Protein AF-A0A3M1AP31-F1 (afdb_monomer)

Mean predicted aligned error: 4.54 Å

Solvent-accessible surface area (backbone atoms only — not comparable to full-atom values): 4587 Å² total; per-residue (Å²): 134,58,50,16,77,86,74,64,47,78,47,55,74,64,41,80,52,100,90,49,70,50,78,21,55,48,79,46,82,43,57,51,79,39,80,46,76,51,74,57,91,98,43,79,45,79,48,74,45,63,44,82,66,40,80,46,36,42,32,59,76,49,55,71,36,68,69,55,30,47,71,70,73,109

Structure (mmCIF, N/CA/C/O backbone):
data_AF-A0A3M1AP31-F1
#
_entry.id   AF-A0A3M1AP31-F1
#
loop_
_atom_site.group_PDB
_atom_site.id
_atom_site.type_symbol
_atom_site.label_atom_id
_atom_site.label_alt_id
_atom_site.label_comp_id
_atom_site.label_asym_id
_atom_site.label_entity_id
_atom_site.label_seq_id
_atom_site.pdbx_PDB_ins_code
_atom_site.Cartn_x
_atom_site.Cartn_y
_atom_site.Cartn_z
_atom_site.occupancy
_atom_site.B_iso_or_equiv
_atom_site.auth_seq_id
_atom_site.auth_comp_id
_atom_site.auth_asym_id
_atom_site.auth_atom_id
_atom_site.pdbx_PDB_model_num
ATOM 1 N N . MET A 1 1 ? 2.786 -15.899 -10.936 1.00 64.75 1 MET A N 1
ATOM 2 C CA . MET A 1 1 ? 3.677 -14.717 -10.988 1.00 64.75 1 MET A CA 1
ATOM 3 C C . MET A 1 1 ? 2.857 -13.525 -10.536 1.00 64.75 1 MET A C 1
ATOM 5 O O . MET A 1 1 ? 1.736 -13.396 -11.010 1.00 64.75 1 MET A O 1
ATOM 9 N N . ARG A 1 2 ? 3.340 -12.734 -9.575 1.00 88.19 2 ARG A N 1
ATOM 10 C CA . ARG A 1 2 ? 2.570 -11.606 -9.034 1.00 88.19 2 ARG A CA 1
ATOM 11 C C . ARG A 1 2 ? 2.650 -10.401 -9.979 1.00 88.19 2 ARG A C 1
ATOM 13 O O . ARG A 1 2 ? 3.613 -10.283 -10.737 1.00 88.19 2 ARG A O 1
ATOM 20 N N . GLN A 1 3 ? 1.637 -9.544 -9.957 1.00 96.31 3 GLN A N 1
ATOM 21 C CA . GLN A 1 3 ? 1.521 -8.377 -10.831 1.00 96.31 3 GLN A CA 1
ATOM 22 C C . GLN A 1 3 ? 1.343 -7.104 -9.999 1.00 96.31 3 GLN A C 1
ATOM 24 O O . GLN A 1 3 ? 0.998 -7.173 -8.824 1.00 96.31 3 GLN A O 1
ATOM 29 N N . CYS A 1 4 ? 1.634 -5.957 -10.604 1.00 96.62 4 CYS A N 1
ATOM 30 C CA . CYS A 1 4 ? 1.325 -4.645 -10.048 1.00 96.62 4 CYS A CA 1
ATOM 31 C C . CYS A 1 4 ? -0.189 -4.414 -10.058 1.00 96.62 4 CYS A C 1
ATOM 33 O O . CYS A 1 4 ? -0.807 -4.537 -11.116 1.00 96.62 4 CYS A O 1
ATOM 35 N N . ASP A 1 5 ? -0.762 -3.978 -8.941 1.00 95.75 5 ASP A N 1
ATOM 36 C CA . ASP A 1 5 ? -2.206 -3.744 -8.826 1.00 95.75 5 ASP A CA 1
ATOM 37 C C . ASP A 1 5 ? -2.678 -2.494 -9.591 1.00 95.75 5 ASP A C 1
ATOM 39 O O . ASP A 1 5 ? -3.862 -2.342 -9.875 1.00 95.75 5 ASP A O 1
ATOM 43 N N . PHE A 1 6 ? -1.756 -1.609 -9.991 1.00 95.12 6 PHE A N 1
ATOM 44 C CA . PHE A 1 6 ? -2.082 -0.378 -10.725 1.00 95.12 6 PHE A CA 1
ATOM 45 C C . PHE A 1 6 ? -1.963 -0.497 -12.247 1.00 95.12 6 PHE A C 1
ATOM 47 O O . PHE A 1 6 ? -2.587 0.274 -12.973 1.00 95.12 6 PHE A O 1
ATOM 54 N N . CYS A 1 7 ? -1.107 -1.389 -12.750 1.00 96.31 7 CYS A N 1
ATOM 55 C CA . CYS A 1 7 ? -0.810 -1.467 -14.187 1.00 96.31 7 CYS A CA 1
ATOM 56 C C . CYS A 1 7 ? -0.677 -2.892 -14.729 1.00 96.31 7 CYS A C 1
ATOM 58 O O . CYS A 1 7 ? -0.282 -3.069 -15.881 1.00 96.31 7 CYS A O 1
ATOM 60 N N . SER A 1 8 ? -0.927 -3.902 -13.893 1.00 97.06 8 SER A N 1
ATOM 61 C CA . SER A 1 8 ? -0.883 -5.333 -14.223 1.00 97.06 8 SER A CA 1
ATOM 62 C C . SER A 1 8 ? 0.459 -5.853 -14.752 1.00 97.06 8 SER A C 1
ATOM 64 O O . SER A 1 8 ? 0.574 -7.023 -15.118 1.00 97.06 8 SER A O 1
ATOM 66 N N . ARG A 1 9 ? 1.516 -5.026 -14.766 1.00 95.38 9 ARG A N 1
ATOM 67 C CA . ARG A 1 9 ? 2.858 -5.474 -15.152 1.00 95.38 9 ARG A CA 1
ATOM 68 C C . ARG A 1 9 ? 3.343 -6.560 -14.191 1.00 95.38 9 ARG A C 1
ATOM 70 O O . ARG A 1 9 ? 3.139 -6.427 -12.981 1.00 95.38 9 ARG A O 1
ATOM 77 N N . PRO A 1 10 ? 4.017 -7.606 -14.695 1.00 96.25 10 PRO A N 1
ATOM 78 C CA . PRO A 1 10 ? 4.631 -8.604 -13.836 1.00 96.25 10 PRO A CA 1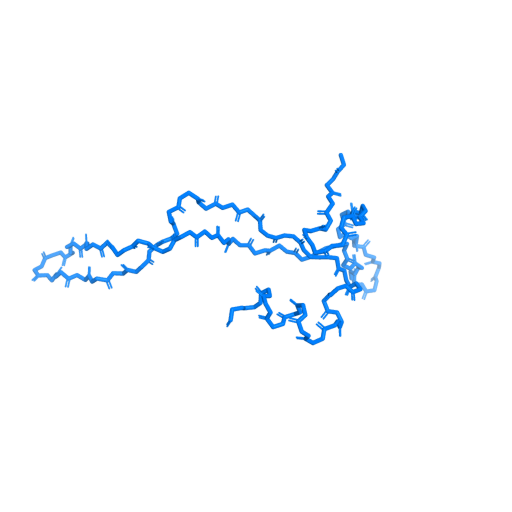
ATOM 79 C C . PRO A 1 10 ? 5.699 -7.947 -12.960 1.00 96.25 10 PRO A C 1
ATOM 81 O O . PRO A 1 10 ? 6.482 -7.121 -13.433 1.00 96.25 10 PRO A O 1
ATOM 84 N N . ILE A 1 11 ? 5.732 -8.327 -11.687 1.00 95.06 11 ILE A N 1
ATOM 85 C CA . ILE A 1 11 ? 6.746 -7.864 -10.741 1.00 95.06 11 ILE A CA 1
ATOM 86 C C . ILE A 1 11 ? 7.726 -8.982 -10.394 1.00 95.06 11 ILE A C 1
ATOM 88 O O . ILE A 1 11 ? 7.366 -10.158 -10.307 1.00 95.06 11 ILE A O 1
ATOM 92 N N . GLY A 1 12 ? 8.982 -8.592 -10.190 1.00 92.75 12 GLY A N 1
ATOM 93 C CA . GLY A 1 12 ? 10.040 -9.480 -9.722 1.00 92.75 12 GLY A CA 1
ATOM 94 C C . GLY A 1 12 ? 10.282 -9.350 -8.215 1.00 92.75 12 GLY A C 1
ATOM 95 O O . GLY A 1 12 ? 9.809 -8.399 -7.581 1.00 92.75 12 GLY A O 1
ATOM 96 N N . PRO A 1 13 ? 11.047 -10.277 -7.620 1.00 93.62 13 PRO A N 1
ATOM 97 C CA . PRO A 1 13 ? 11.553 -10.099 -6.266 1.00 93.62 13 PRO A CA 1
ATOM 98 C C . PRO A 1 13 ? 12.577 -8.957 -6.217 1.00 93.62 13 PRO A C 1
ATOM 100 O O . PRO A 1 13 ? 13.279 -8.688 -7.199 1.00 93.62 13 PRO A O 1
ATOM 103 N N . THR A 1 14 ? 12.692 -8.317 -5.054 1.00 94.31 14 THR A N 1
ATOM 104 C CA . THR A 1 14 ? 13.829 -7.441 -4.748 1.00 94.31 14 THR A CA 1
ATOM 105 C C . THR A 1 14 ? 15.106 -8.274 -4.721 1.00 94.31 14 THR A C 1
ATOM 107 O O . THR A 1 14 ? 15.141 -9.351 -4.126 1.00 94.31 14 THR A O 1
ATOM 110 N N . ARG A 1 15 ? 16.147 -7.798 -5.405 1.00 95.50 15 ARG A N 1
ATOM 111 C CA . ARG A 1 15 ? 17.426 -8.502 -5.546 1.00 95.50 15 ARG A CA 1
ATOM 112 C C . ARG A 1 15 ? 18.510 -7.772 -4.772 1.00 95.50 15 ARG A C 1
ATOM 114 O O . ARG A 1 15 ? 18.695 -6.574 -4.960 1.00 95.50 15 ARG A O 1
ATOM 121 N N . HIS A 1 16 ? 19.246 -8.503 -3.944 1.00 95.81 16 HIS A N 1
ATOM 122 C CA . HIS A 1 16 ? 20.451 -7.990 -3.302 1.00 95.81 16 HIS A CA 1
ATOM 123 C C . HIS A 1 16 ? 21.611 -8.012 -4.298 1.00 95.81 16 HIS A C 1
ATOM 125 O O . HIS A 1 16 ? 21.758 -8.943 -5.088 1.00 95.81 16 HIS A O 1
ATOM 131 N N . THR A 1 17 ? 22.429 -6.973 -4.259 1.00 95.00 17 THR A N 1
ATOM 132 C CA . THR A 1 17 ? 23.631 -6.809 -5.077 1.00 95.00 17 THR A CA 1
ATOM 133 C C . THR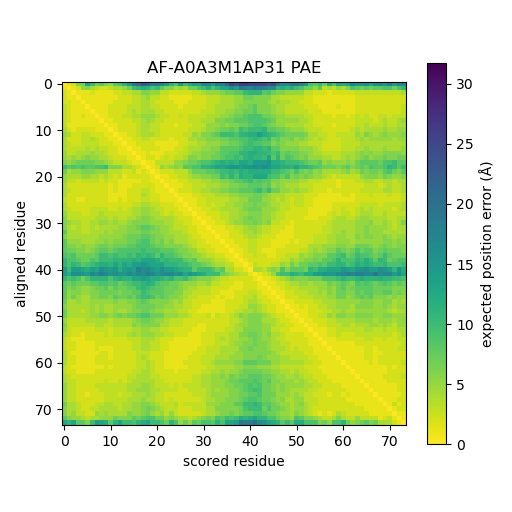 A 1 17 ? 24.805 -6.484 -4.163 1.00 95.00 17 THR A C 1
ATOM 135 O O . THR A 1 17 ? 24.618 -6.180 -2.985 1.00 95.00 17 THR A O 1
ATOM 138 N N . ARG A 1 18 ? 26.027 -6.517 -4.699 1.00 94.81 18 ARG A N 1
ATOM 139 C CA . ARG A 1 18 ? 27.228 -6.151 -3.935 1.00 94.81 18 ARG A CA 1
ATOM 140 C C . ARG A 1 18 ? 27.178 -4.714 -3.392 1.00 94.81 18 ARG A C 1
ATOM 142 O O . ARG A 1 18 ? 27.778 -4.442 -2.361 1.00 94.81 18 ARG A O 1
ATOM 149 N N . GLU A 1 19 ? 26.464 -3.826 -4.076 1.00 94.75 19 GLU A N 1
ATOM 150 C CA . GLU A 1 19 ? 26.417 -2.386 -3.794 1.00 94.75 19 GLU A CA 1
ATOM 151 C C . GLU A 1 19 ? 25.121 -1.951 -3.085 1.00 94.75 19 GLU A C 1
ATOM 153 O O . GLU A 1 19 ? 24.964 -0.780 -2.755 1.00 94.75 19 GLU A O 1
ATOM 158 N N . GLY A 1 20 ? 24.181 -2.871 -2.828 1.00 94.31 20 GLY A N 1
ATOM 159 C CA . GLY A 1 20 ? 22.882 -2.540 -2.238 1.00 94.31 20 GLY A CA 1
ATOM 160 C C . GLY A 1 20 ? 21.765 -3.468 -2.703 1.00 94.31 20 GLY A C 1
ATOM 161 O O . GLY A 1 20 ? 21.943 -4.684 -2.775 1.00 94.31 20 GLY A O 1
ATOM 162 N N . TYR A 1 21 ? 20.603 -2.915 -3.041 1.00 94.69 21 TYR A N 1
ATOM 163 C CA . TYR A 1 21 ? 19.445 -3.682 -3.502 1.00 94.69 21 TYR A CA 1
ATOM 164 C C . TYR A 1 21 ? 18.765 -3.023 -4.705 1.00 94.69 21 TYR A C 1
ATOM 166 O O . TYR A 1 21 ? 18.673 -1.804 -4.801 1.00 94.69 21 TYR A O 1
ATOM 174 N N . VAL A 1 22 ? 18.246 -3.854 -5.608 1.00 95.00 22 VAL A N 1
ATOM 175 C CA . VAL A 1 22 ? 17.365 -3.441 -6.704 1.00 95.00 22 VAL A CA 1
ATOM 176 C C . VAL A 1 22 ? 15.944 -3.827 -6.323 1.00 95.00 22 VAL A C 1
ATOM 178 O O . VAL A 1 22 ? 15.622 -5.018 -6.247 1.00 95.00 22 VAL A O 1
ATOM 181 N N . VAL A 1 23 ? 15.101 -2.827 -6.061 1.00 95.12 23 VAL A N 1
ATOM 182 C CA . VAL A 1 23 ? 13.704 -3.030 -5.654 1.00 95.12 23 VAL A CA 1
ATOM 183 C C . VAL A 1 23 ? 12.913 -3.667 -6.795 1.00 95.12 23 VAL A C 1
ATOM 185 O O . VAL A 1 23 ? 12.860 -3.136 -7.901 1.00 95.12 23 VAL A O 1
ATOM 188 N N . GLY A 1 24 ? 12.290 -4.814 -6.522 1.00 94.88 24 GLY A N 1
ATOM 189 C CA . GLY A 1 24 ? 11.438 -5.506 -7.492 1.00 94.88 24 GLY A CA 1
ATOM 190 C C . GL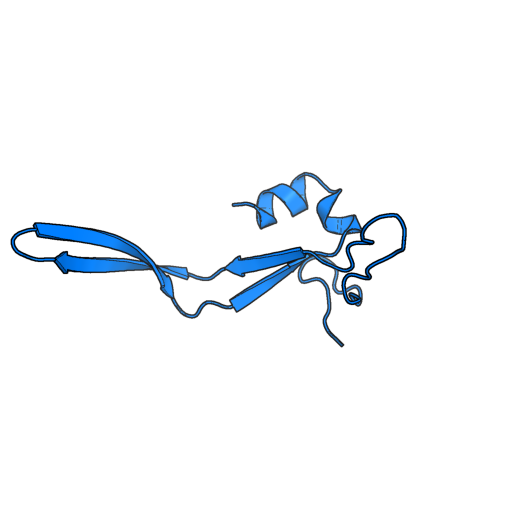Y A 1 24 ? 9.976 -5.058 -7.436 1.00 94.88 24 GLY A C 1
ATOM 191 O O . GLY A 1 24 ? 9.295 -5.042 -8.461 1.00 94.88 24 GLY A O 1
ATOM 192 N N . HIS A 1 25 ? 9.508 -4.686 -6.242 1.00 96.31 25 HIS A N 1
ATOM 193 C CA . HIS A 1 25 ? 8.179 -4.142 -5.964 1.00 96.31 25 HIS A CA 1
ATOM 194 C C . HIS A 1 25 ? 8.121 -3.553 -4.549 1.00 96.31 25 HIS A C 1
ATOM 196 O O . HIS A 1 25 ? 8.972 -3.856 -3.711 1.00 96.31 25 HIS A O 1
ATOM 202 N N . TYR A 1 26 ? 7.080 -2.766 -4.283 1.00 95.25 26 TYR A N 1
ATOM 203 C CA . TYR A 1 26 ? 6.690 -2.335 -2.942 1.00 95.25 26 TYR A CA 1
ATOM 204 C C . TYR A 1 26 ? 5.380 -3.026 -2.552 1.00 95.25 26 TYR A C 1
ATOM 206 O O . TYR A 1 26 ? 4.560 -3.338 -3.421 1.00 95.25 26 TYR A O 1
ATOM 214 N N . LYS A 1 27 ? 5.208 -3.294 -1.256 1.00 94.88 27 LYS A N 1
ATOM 215 C CA . LYS A 1 27 ? 4.030 -3.952 -0.686 1.00 94.88 27 LYS A CA 1
ATOM 216 C C . LYS A 1 27 ? 3.542 -3.172 0.536 1.00 94.88 27 LYS A C 1
ATOM 218 O O . LYS A 1 27 ? 4.335 -2.899 1.436 1.00 94.88 27 LYS A O 1
ATOM 223 N N . ALA A 1 28 ? 2.245 -2.891 0.577 1.00 93.19 28 ALA A N 1
ATOM 224 C CA . ALA A 1 28 ? 1.532 -2.364 1.736 1.00 93.19 28 ALA A CA 1
ATOM 225 C C . ALA A 1 28 ? 0.366 -3.296 2.085 1.00 93.19 28 ALA A C 1
ATOM 227 O O . ALA A 1 28 ? -0.165 -3.974 1.208 1.00 93.19 28 ALA A O 1
ATOM 228 N N . 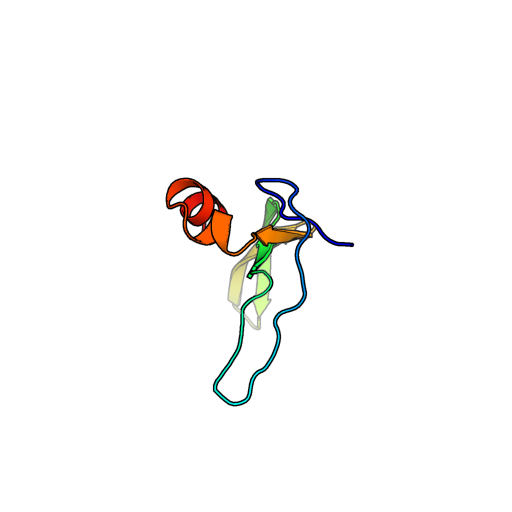MET A 1 29 ? -0.030 -3.334 3.358 1.00 93.06 29 MET A N 1
ATOM 229 C CA . MET A 1 29 ? -1.293 -3.959 3.756 1.00 93.06 29 MET A CA 1
ATOM 230 C C . MET A 1 29 ? -2.394 -2.909 3.645 1.00 93.06 29 MET A C 1
ATOM 232 O O . MET A 1 29 ? -2.255 -1.820 4.199 1.00 93.06 29 MET A O 1
ATOM 236 N N . THR A 1 30 ? -3.473 -3.240 2.950 1.00 91.62 30 THR A N 1
ATOM 237 C CA . THR A 1 30 ? -4.653 -2.388 2.810 1.00 91.62 30 THR A CA 1
ATOM 238 C C . THR A 1 30 ? -5.926 -3.203 3.033 1.00 91.62 30 THR A C 1
ATOM 240 O O . THR A 1 30 ? -5.887 -4.430 3.129 1.00 91.62 30 THR A O 1
ATOM 243 N N . GLY A 1 31 ? -7.053 -2.521 3.181 1.00 91.75 31 GLY A N 1
ATOM 244 C CA . GLY A 1 31 ? -8.333 -3.122 3.535 1.00 91.75 31 GLY A CA 1
ATOM 245 C C . GLY A 1 31 ? -9.286 -2.093 4.123 1.00 91.75 31 GLY A C 1
ATOM 246 O O . GLY A 1 31 ? -8.944 -0.921 4.290 1.00 91.75 31 GLY A O 1
ATOM 247 N N . GLU A 1 32 ? -10.496 -2.531 4.444 1.00 93.94 32 GLU A N 1
ATOM 248 C CA . GLU A 1 32 ? -11.467 -1.669 5.111 1.00 93.94 32 GLU A CA 1
ATOM 249 C C . GLU A 1 32 ? -11.059 -1.453 6.567 1.00 93.94 32 GLU A C 1
ATOM 251 O O . GLU A 1 32 ? -10.581 -2.370 7.227 1.00 93.94 32 GLU A O 1
ATOM 256 N N . LEU A 1 33 ? -11.247 -0.249 7.099 1.00 95.25 33 LEU A N 1
ATOM 257 C CA . LEU A 1 33 ? -10.966 0.009 8.508 1.00 95.25 33 LEU A CA 1
ATOM 258 C C . LEU A 1 33 ? -12.162 -0.397 9.365 1.00 95.25 33 LEU A C 1
ATOM 260 O O . LEU A 1 33 ? -13.294 0.002 9.098 1.00 95.25 33 LEU A O 1
ATOM 264 N N . GLU A 1 34 ? -11.900 -1.122 10.446 1.00 96.44 34 GLU A N 1
ATOM 265 C CA . GLU A 1 34 ? -12.874 -1.360 11.502 1.00 96.44 34 GLU A CA 1
ATOM 266 C C . GLU A 1 34 ? -12.370 -0.812 12.834 1.00 96.44 34 GLU A C 1
ATOM 268 O O . GLU A 1 34 ? -11.210 -0.994 13.219 1.00 96.44 34 GLU A O 1
ATOM 273 N N . ARG A 1 35 ? -13.259 -0.102 13.532 1.00 96.94 35 ARG A N 1
ATOM 274 C CA . ARG A 1 35 ? -12.988 0.393 14.876 1.00 96.94 35 ARG A CA 1
ATOM 275 C C . ARG A 1 35 ? -13.124 -0.768 15.850 1.00 96.94 35 ARG A C 1
ATOM 277 O O . ARG A 1 35 ? -14.163 -1.421 15.890 1.00 96.94 35 ARG A O 1
ATOM 284 N N . ILE A 1 36 ? -12.092 -0.983 16.648 1.00 96.19 36 ILE A N 1
ATOM 285 C CA . ILE A 1 36 ? -12.098 -1.949 17.741 1.00 96.19 36 ILE A CA 1
ATOM 286 C C . ILE A 1 36 ? -11.838 -1.235 19.056 1.00 96.19 36 ILE A C 1
ATOM 288 O O . ILE A 1 36 ? -11.137 -0.223 19.105 1.00 96.19 36 ILE A O 1
ATOM 292 N N . GLU A 1 37 ? -12.394 -1.783 20.125 1.00 96.88 37 GLU A N 1
ATOM 293 C CA . GLU A 1 37 ? -12.131 -1.331 21.481 1.00 96.88 37 GLU A CA 1
ATOM 294 C C . GLU A 1 37 ? -11.416 -2.448 22.229 1.00 96.88 37 GLU A C 1
ATOM 296 O O . GLU A 1 37 ? -11.802 -3.615 22.152 1.00 96.88 37 GLU A O 1
ATOM 301 N N . GLN A 1 38 ? -10.334 -2.094 22.910 1.00 94.44 38 GLN A N 1
ATOM 302 C CA . GLN A 1 38 ? -9.554 -3.018 23.712 1.00 94.44 38 GLN A CA 1
ATOM 303 C C . GLN A 1 38 ? -9.389 -2.428 25.105 1.00 94.44 38 GLN A C 1
ATOM 305 O O . GLN A 1 38 ? -8.847 -1.333 25.278 1.00 94.44 38 GLN A O 1
ATOM 310 N N . S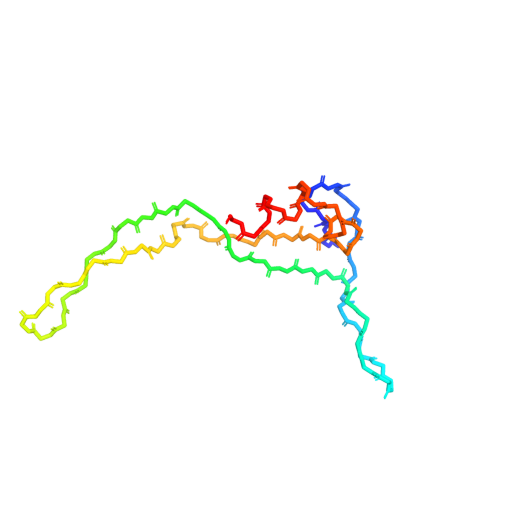ER A 1 39 ? -9.862 -3.169 26.101 1.00 95.38 39 SER A N 1
ATOM 311 C CA . SER A 1 39 ? -9.682 -2.819 27.504 1.00 95.38 39 SER A CA 1
ATOM 312 C C . SER A 1 39 ? -8.384 -3.428 28.023 1.00 95.38 39 SER A C 1
ATOM 314 O O . SER A 1 39 ? -8.126 -4.619 27.841 1.00 95.38 39 SER A O 1
ATOM 316 N N . VAL A 1 40 ? -7.554 -2.597 28.646 1.00 93.00 40 VAL A N 1
ATOM 317 C CA . VAL A 1 40 ? -6.307 -2.986 29.307 1.00 93.00 40 VAL A CA 1
ATOM 318 C C . VAL A 1 40 ? -6.346 -2.383 30.704 1.00 93.00 40 VAL A C 1
ATOM 320 O O . VAL A 1 40 ? -6.413 -1.161 30.848 1.00 93.00 40 VAL A O 1
ATOM 323 N N . GLU A 1 41 ? -6.337 -3.248 31.719 1.00 93.00 41 GLU A N 1
ATOM 324 C CA . GLU A 1 41 ? -6.573 -2.871 33.120 1.00 93.00 41 GLU A CA 1
ATOM 325 C C . GLU A 1 41 ? -7.902 -2.102 33.272 1.00 93.00 41 GLU A C 1
ATOM 327 O O . GLU A 1 41 ? -8.952 -2.586 32.853 1.00 93.00 41 GLU A O 1
ATOM 332 N N . GLU A 1 42 ? -7.861 -0.899 33.846 1.00 93.19 42 GLU A N 1
ATOM 333 C CA . GLU A 1 42 ? -9.023 -0.039 34.091 1.00 93.19 42 GLU A CA 1
ATOM 334 C C . GLU A 1 42 ? -9.293 0.955 32.944 1.00 93.19 42 GLU A C 1
ATOM 336 O O . GLU A 1 42 ? -10.095 1.879 33.088 1.00 93.19 42 GLU A O 1
ATOM 341 N N . ARG A 1 43 ? -8.614 0.816 31.796 1.00 95.38 43 ARG A N 1
ATOM 342 C CA . ARG A 1 43 ? -8.735 1.745 30.661 1.00 95.38 43 ARG A CA 1
ATOM 343 C C . ARG A 1 43 ? -9.216 1.037 29.406 1.00 95.38 43 ARG A C 1
ATOM 345 O O . ARG A 1 43 ? -8.743 -0.041 29.065 1.00 95.38 43 ARG A O 1
ATOM 352 N N . THR A 1 44 ? -10.118 1.690 28.676 1.00 95.00 44 THR A N 1
ATOM 353 C CA . THR A 1 44 ? -10.558 1.240 27.350 1.00 95.00 44 THR A CA 1
ATOM 354 C C . THR A 1 44 ? -9.972 2.145 26.280 1.00 95.00 44 THR A C 1
ATOM 356 O O . THR A 1 44 ? -10.095 3.368 26.351 1.00 95.00 44 THR A O 1
ATOM 359 N N . TYR A 1 45 ? -9.332 1.531 25.290 1.00 95.94 45 TYR A N 1
ATOM 360 C CA . TYR A 1 45 ? -8.703 2.202 24.162 1.00 95.94 45 TYR A CA 1
ATOM 361 C C . TYR A 1 45 ? -9.444 1.857 22.877 1.00 95.94 45 TYR A C 1
ATOM 363 O O . TYR A 1 45 ? -9.805 0.702 22.660 1.00 95.94 45 TYR A O 1
ATOM 371 N N . ALA A 1 46 ? -9.634 2.850 22.012 1.00 95.81 46 ALA A N 1
ATOM 372 C CA . ALA A 1 46 ? -10.192 2.641 20.686 1.00 95.81 46 ALA A CA 1
ATOM 373 C C . ALA A 1 46 ? -9.088 2.722 19.631 1.00 95.81 46 ALA A C 1
ATOM 375 O O . ALA A 1 46 ? -8.316 3.682 19.601 1.00 95.81 46 ALA A O 1
ATOM 376 N N . PHE A 1 47 ? -9.056 1.735 18.744 1.00 95.56 47 PHE A N 1
ATOM 377 C CA . PHE A 1 47 ? -8.115 1.646 17.634 1.00 95.56 47 PHE A CA 1
ATOM 378 C C . PHE A 1 47 ? -8.870 1.395 16.333 1.00 95.56 47 PHE A C 1
ATOM 380 O O . PHE A 1 47 ? -10.021 0.960 16.338 1.00 95.56 47 PHE A O 1
ATOM 387 N N . PHE A 1 48 ? -8.198 1.624 15.212 1.00 95.06 48 PHE A N 1
ATOM 388 C CA . PHE A 1 48 ? -8.623 1.084 13.930 1.00 95.06 48 PHE A CA 1
ATOM 389 C C . PHE A 1 48 ? -7.707 -0.074 13.561 1.00 95.06 48 PHE A C 1
ATOM 391 O O . PHE A 1 48 ? -6.488 0.025 13.707 1.00 95.06 48 PHE A O 1
ATOM 398 N N . ARG A 1 49 ? -8.290 -1.161 13.065 1.00 94.44 49 ARG A N 1
ATOM 399 C CA . ARG A 1 49 ? -7.551 -2.238 12.407 1.00 94.44 49 ARG A CA 1
ATOM 400 C C . ARG A 1 49 ? -8.089 -2.443 10.998 1.00 94.44 49 ARG A C 1
ATOM 402 O O . ARG A 1 49 ? -9.218 -2.063 10.703 1.00 94.44 49 ARG A O 1
ATOM 409 N N . LEU A 1 50 ? -7.280 -3.052 10.140 1.00 94.75 50 LEU A N 1
ATOM 410 C CA . LEU A 1 50 ? -7.728 -3.481 8.820 1.00 94.75 50 LEU A CA 1
ATOM 411 C C . LEU A 1 50 ? -8.590 -4.745 8.960 1.00 94.75 50 LEU A C 1
ATOM 413 O O . LEU A 1 50 ? -8.132 -5.756 9.497 1.00 94.75 50 LEU A O 1
ATOM 417 N N . ARG A 1 51 ? -9.824 -4.673 8.471 1.00 95.50 51 ARG A N 1
ATOM 418 C CA . ARG A 1 51 ? -10.736 -5.788 8.238 1.00 95.50 51 ARG A CA 1
ATOM 419 C C . ARG A 1 51 ? -10.383 -6.429 6.898 1.00 95.50 51 ARG A C 1
ATOM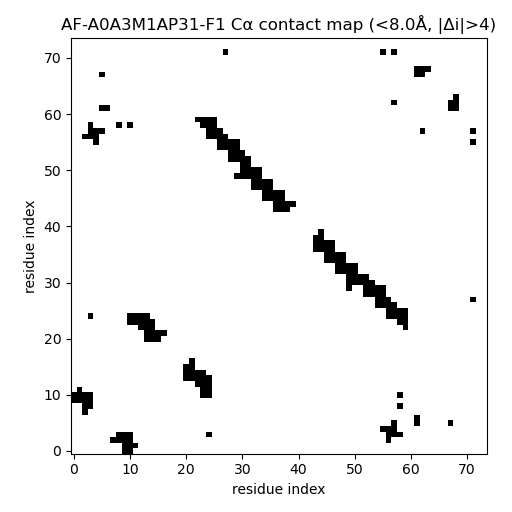 421 O O . ARG A 1 51 ? -10.253 -5.721 5.904 1.00 95.50 51 ARG A O 1
ATOM 428 N N . ASP A 1 52 ? -10.234 -7.752 6.902 1.00 93.12 52 ASP A N 1
ATOM 429 C CA . ASP A 1 52 ? -9.808 -8.552 5.741 1.00 93.12 52 ASP A CA 1
ATOM 430 C C . ASP A 1 52 ? -8.575 -7.962 5.015 1.00 93.12 52 ASP A C 1
ATOM 432 O O . ASP A 1 52 ? -8.649 -7.501 3.870 1.00 93.12 52 ASP A O 1
ATOM 436 N N . PRO A 1 53 ? -7.428 -7.877 5.718 1.00 94.62 53 PRO A N 1
ATOM 437 C CA . PRO A 1 53 ? -6.259 -7.197 5.197 1.00 94.62 53 PRO A CA 1
ATOM 438 C C . PRO A 1 53 ? -5.670 -7.976 4.019 1.00 94.62 53 PRO A C 1
ATOM 440 O O . PRO A 1 53 ? -5.334 -9.156 4.132 1.00 94.62 53 PRO A O 1
ATOM 443 N N . HIS A 1 54 ? -5.469 -7.285 2.907 1.00 93.19 54 HIS A N 1
ATOM 444 C CA . HIS A 1 54 ? -4.827 -7.825 1.721 1.00 93.19 54 HIS A CA 1
ATOM 445 C C . HIS A 1 54 ? -3.645 -6.956 1.310 1.00 93.19 54 HIS A C 1
ATOM 447 O O . HIS A 1 54 ? -3.475 -5.808 1.720 1.00 93.19 54 HIS A O 1
ATOM 453 N N . ASP A 1 55 ? -2.783 -7.542 0.501 1.00 94.25 55 ASP A N 1
ATOM 454 C CA . ASP A 1 55 ? -1.612 -6.860 -0.013 1.00 94.25 55 ASP A CA 1
ATOM 455 C C . ASP A 1 55 ? -1.992 -5.954 -1.186 1.00 94.25 55 ASP A C 1
ATOM 457 O O . ASP A 1 55 ? -2.544 -6.436 -2.176 1.00 94.25 55 ASP A O 1
ATOM 461 N N . LEU A 1 56 ? -1.571 -4.696 -1.120 1.00 94.44 56 LEU A N 1
ATOM 462 C CA . LEU A 1 56 ? -1.445 -3.812 -2.270 1.00 94.44 56 LEU A CA 1
ATOM 463 C C . LEU A 1 56 ? 0.012 -3.802 -2.732 1.00 94.44 56 LEU A C 1
ATOM 465 O O . LEU A 1 56 ? 0.930 -3.517 -1.959 1.00 94.44 56 LEU A O 1
ATOM 469 N N . VAL A 1 57 ? 0.231 -4.106 -4.001 1.00 95.75 57 VAL A N 1
ATOM 470 C CA . VAL A 1 57 ? 1.536 -4.270 -4.624 1.00 95.75 57 VAL A CA 1
ATOM 471 C C . VAL A 1 57 ? 1.703 -3.293 -5.774 1.00 95.75 57 VAL A C 1
ATOM 473 O O . VAL A 1 57 ? 0.941 -3.283 -6.740 1.00 95.75 57 VAL A O 1
ATOM 476 N N . ILE A 1 58 ? 2.769 -2.499 -5.710 1.00 96.88 58 ILE A N 1
ATOM 477 C CA . ILE A 1 58 ? 3.086 -1.482 -6.713 1.00 96.88 58 ILE A CA 1
ATOM 478 C C . ILE A 1 58 ? 4.483 -1.724 -7.300 1.00 96.88 58 ILE A C 1
ATOM 480 O O . ILE A 1 58 ? 5.448 -2.007 -6.584 1.00 96.88 58 ILE A O 1
ATOM 484 N N . CYS A 1 59 ? 4.602 -1.660 -8.631 1.00 96.94 59 CYS A N 1
ATOM 485 C CA . CYS A 1 59 ? 5.896 -1.774 -9.309 1.00 96.94 59 CYS A CA 1
ATOM 486 C C . CYS A 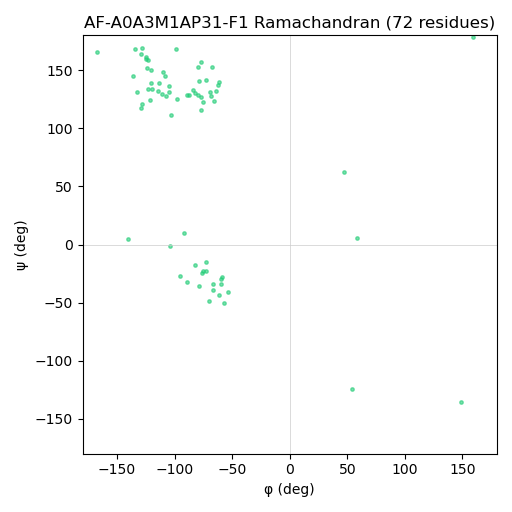1 59 ? 6.699 -0.464 -9.202 1.00 96.94 59 CYS A C 1
ATOM 488 O O . CYS A 1 59 ? 6.092 0.603 -9.072 1.00 96.94 59 CYS A O 1
ATOM 490 N N . PRO A 1 60 ? 8.040 -0.502 -9.335 1.00 96.62 60 PRO A N 1
ATOM 491 C CA . PRO A 1 60 ? 8.874 0.698 -9.233 1.00 96.62 60 PRO A CA 1
ATOM 492 C C . PRO A 1 60 ? 8.450 1.843 -10.158 1.00 96.62 60 PRO A C 1
ATOM 494 O O . PRO A 1 60 ? 8.346 2.978 -9.715 1.00 96.62 60 PRO A O 1
ATOM 497 N N . GLN A 1 61 ? 8.067 1.540 -11.401 1.00 95.75 61 GLN A N 1
ATOM 498 C CA . GLN A 1 61 ? 7.631 2.563 -12.359 1.00 95.75 61 GLN A CA 1
ATOM 499 C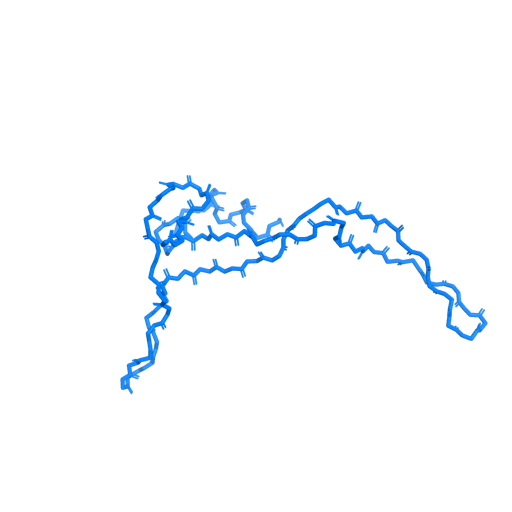 C . GLN A 1 61 ? 6.320 3.246 -11.949 1.00 95.75 61 GLN A C 1
ATOM 501 O O . GLN A 1 61 ? 6.129 4.424 -12.216 1.00 95.75 61 GLN A O 1
ATOM 506 N N . CYS A 1 62 ? 5.391 2.522 -11.313 1.00 96.81 62 CYS A N 1
ATOM 507 C CA . CYS A 1 62 ? 4.171 3.142 -10.787 1.00 96.81 62 CYS A CA 1
ATOM 508 C C . CYS A 1 62 ? 4.440 3.912 -9.493 1.00 96.81 62 CYS A C 1
ATOM 510 O O . CYS A 1 62 ? 3.703 4.840 -9.192 1.00 96.81 62 CYS A O 1
ATOM 512 N N . MET A 1 63 ? 5.484 3.555 -8.744 1.00 96.12 63 MET A N 1
ATOM 513 C CA . MET A 1 63 ? 5.896 4.290 -7.549 1.00 96.12 63 MET A CA 1
ATOM 514 C C . MET A 1 63 ? 6.564 5.637 -7.883 1.00 96.12 63 MET A C 1
ATOM 516 O O . MET A 1 63 ? 6.574 6.547 -7.056 1.00 96.12 63 MET A O 1
ATOM 520 N N . GLU A 1 64 ? 7.111 5.787 -9.090 1.00 95.88 64 GLU A N 1
ATOM 521 C CA . GLU A 1 64 ? 7.640 7.061 -9.602 1.00 95.88 64 GLU A CA 1
ATOM 522 C C . GLU A 1 64 ? 6.531 8.044 -10.018 1.00 95.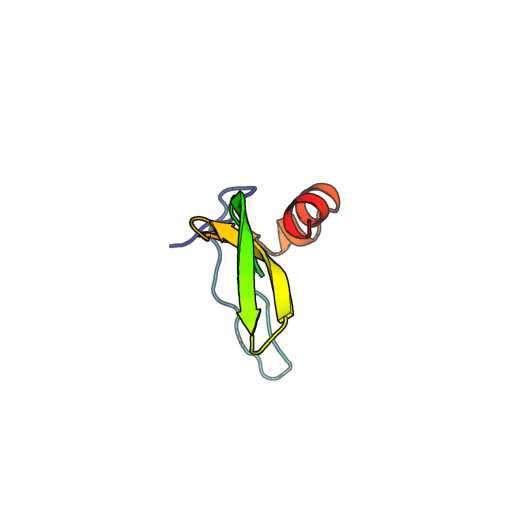88 64 GLU A C 1
ATOM 524 O O . GLU A 1 64 ? 6.753 9.253 -10.014 1.00 95.88 64 GLU A O 1
ATOM 529 N N . ASP A 1 65 ? 5.331 7.543 -10.327 1.00 97.12 65 ASP A N 1
ATOM 530 C CA . ASP A 1 65 ? 4.153 8.350 -10.655 1.00 97.12 65 ASP A CA 1
ATOM 531 C C . ASP A 1 65 ? 3.534 8.947 -9.372 1.00 97.12 65 ASP A C 1
ATOM 533 O O . ASP A 1 65 ? 3.047 8.190 -8.524 1.00 97.12 65 ASP A O 1
ATOM 537 N N . PRO A 1 66 ? 3.516 10.286 -9.199 1.00 95.81 66 PRO A N 1
ATOM 538 C CA . PRO A 1 66 ? 3.020 10.918 -7.979 1.00 95.81 66 PRO A CA 1
ATOM 539 C C . PRO A 1 66 ? 1.560 10.597 -7.651 1.00 95.81 66 PRO A C 1
ATOM 541 O O . PRO A 1 66 ? 1.227 10.482 -6.473 1.00 95.81 66 PRO A O 1
ATOM 544 N N . GLU A 1 67 ? 0.700 10.433 -8.659 1.00 95.44 67 GLU A N 1
ATOM 545 C CA . GLU A 1 67 ? -0.723 10.147 -8.456 1.00 95.44 67 GLU A CA 1
ATOM 546 C C . GLU A 1 67 ? -0.905 8.726 -7.912 1.00 95.44 67 GLU A C 1
ATOM 548 O O . GLU A 1 67 ? -1.564 8.505 -6.892 1.00 95.44 67 GLU A O 1
ATOM 553 N N . LYS A 1 68 ? -0.256 7.750 -8.555 1.00 94.06 68 LYS A N 1
ATOM 554 C CA . LYS A 1 68 ? -0.305 6.345 -8.125 1.00 94.06 68 LYS A CA 1
ATOM 555 C C . LYS A 1 68 ? 0.385 6.144 -6.780 1.00 94.06 68 LYS A C 1
ATOM 557 O O . LYS A 1 68 ? -0.133 5.420 -5.933 1.00 94.06 68 LYS A O 1
ATOM 562 N N . ARG A 1 69 ? 1.513 6.821 -6.555 1.00 93.94 69 ARG A N 1
ATOM 563 C CA . ARG A 1 69 ? 2.205 6.827 -5.265 1.00 93.94 69 ARG A CA 1
ATOM 564 C C . ARG A 1 69 ? 1.332 7.411 -4.159 1.00 93.94 69 ARG A C 1
ATOM 566 O O . ARG A 1 69 ? 1.286 6.823 -3.086 1.00 93.94 69 ARG A O 1
ATOM 573 N N . GLY A 1 70 ? 0.634 8.520 -4.411 1.00 91.50 70 GLY A N 1
ATOM 574 C CA . GLY A 1 70 ? -0.302 9.105 -3.447 1.00 91.50 70 GLY A CA 1
ATOM 575 C C . GLY A 1 70 ? -1.375 8.101 -3.035 1.00 91.50 70 GLY A C 1
ATOM 576 O O . GLY A 1 70 ? -1.521 7.797 -1.859 1.00 91.50 70 GLY A O 1
ATOM 577 N N . ARG A 1 71 ? -2.023 7.465 -4.018 1.00 88.44 71 ARG A N 1
ATOM 578 C CA . ARG A 1 71 ? -3.023 6.412 -3.773 1.00 88.44 71 ARG A CA 1
ATOM 579 C C . ARG A 1 71 ? -2.484 5.199 -3.007 1.00 88.44 71 ARG A C 1
ATOM 581 O O . ARG A 1 71 ? -3.254 4.530 -2.330 1.00 88.44 71 ARG A O 1
ATOM 588 N N . TYR A 1 72 ? -1.201 4.878 -3.156 1.00 90.00 72 TYR A N 1
ATOM 589 C CA . TYR A 1 72 ? -0.554 3.773 -2.446 1.00 90.00 72 TYR A CA 1
ATOM 590 C C . TYR A 1 72 ? -0.194 4.121 -0.994 1.00 90.00 72 TYR A C 1
ATOM 592 O O . TYR A 1 72 ? -0.250 3.247 -0.132 1.00 90.00 72 TYR A O 1
ATOM 600 N N . LEU A 1 73 ? 0.204 5.367 -0.722 1.00 86.94 73 LEU A N 1
ATOM 601 C CA . LEU A 1 73 ? 0.667 5.788 0.604 1.00 86.94 73 LEU A CA 1
ATOM 602 C C . LEU A 1 73 ? -0.469 6.135 1.578 1.00 86.94 73 LEU A C 1
ATOM 604 O O . LEU A 1 73 ? -0.217 6.114 2.782 1.00 86.94 73 LEU A O 1
ATOM 608 N N . GLY A 1 74 ? -1.683 6.385 1.075 1.00 76.25 74 GLY A N 1
ATOM 609 C CA . GLY A 1 74 ? -2.830 6.825 1.877 1.00 76.25 74 GLY A CA 1
ATOM 610 C C . GLY A 1 74 ? -2.889 8.338 1.964 1.00 76.25 74 GLY A C 1
ATOM 611 O O . GLY A 1 74 ? -2.297 8.892 2.914 1.00 76.25 74 GLY A O 1
#

Nearest PDB structures (foldseek):
  2aze-assembly1_B  TM=3.805E-01  e=5.202E+00  Homo sapiens
  6yfe-assembly1_AA  TM=2.186E-01  e=3.224E+00  Beihai levi-like virus 19

Sequence (74 aa):
MRQCDFCSRPIGPTRHTREGYVVGHYKAMTGELERIEQSVEERTYAFFRLRDPHDLVICPQCMEDPEKRGRYLG

Secondary structure (DSSP, 8-state):
--B-TTT--B-PPPEEETTEEE---EEEEEEEEEEEEEEETTEEEEEEEEEEEEEEEE-HHHHHSHHHHHHHH-

Foldseek 3Di:
DDAAPPPRHDFDPWDADPVGIDHRKDKDKDADWDWDWDDDDPDIDIDIDHDPIDIHIHGPVLCVPPVSVVVVVD

pLDDT: mean 93.99, std 4.49, range [64.75, 97.12]

Radius of gyration: 17.11 Å; Cα contacts (8 Å, |Δi|>4): 117; chains: 1; bounding box: 40×26×49 Å